Protein AF-A0AAP7NSY1-F1 (afdb_monomer_lite)

Foldseek 3Di:
DDDDDDDPDDCVVDPPVNVVVVVVVVVVVVVVVVVVVCVVVVVPPDDDDDPDDDDDD

pLDDT: mean 80.37, std 14.8, range [43.75, 96.94]

Radius of gyration: 17.75 Å; chains: 1; bounding box: 35×28×40 Å

Sequence (57 aa):
MEKTVLTSLPADRYKAKEVEELYHSRWEIEVGFRNLKSSMLNNALVLRSRKVEQTYL

Organism: Escherichia coli (NCBI:txid562)

InterPro domains:
  IPR002559 Transposase IS4-like domain [PF01609] (7-49)
  IPR012337 Ribonuclease H-like superfamily [SSF53098] (5-44)

Structure (mmCIF, N/CA/C/O backbone):
data_AF-A0AAP7NSY1-F1
#
_entry.id   AF-A0AAP7NSY1-F1
#
loop_
_atom_site.group_PDB
_atom_site.id
_atom_site.type_symbol
_atom_site.label_atom_id
_atom_site.label_alt_id
_atom_site.label_comp_id
_atom_site.label_asym_id
_atom_site.label_entity_id
_atom_site.label_seq_id
_atom_site.pdbx_PDB_ins_code
_atom_site.Cartn_x
_atom_site.Cartn_y
_atom_site.Cartn_z
_atom_site.occupancy
_atom_site.B_iso_or_equiv
_atom_site.auth_seq_id
_atom_site.auth_comp_id
_atom_site.auth_asym_id
_atom_site.auth_atom_id
_atom_site.pdbx_PDB_model_num
ATOM 1 N N . MET A 1 1 ? 1.491 16.451 1.981 1.00 66.69 1 MET A N 1
ATOM 2 C CA . MET A 1 1 ? 0.141 16.174 1.449 1.00 66.69 1 MET A CA 1
ATOM 3 C C . MET A 1 1 ? -0.445 15.059 2.278 1.00 66.69 1 MET A C 1
ATOM 5 O O . MET A 1 1 ? 0.208 14.030 2.404 1.00 66.69 1 MET A O 1
ATOM 9 N N . GLU A 1 2 ? -1.615 15.282 2.857 1.00 76.69 2 GLU A N 1
ATOM 10 C CA . GLU A 1 2 ? -2.394 14.223 3.495 1.00 76.69 2 GLU A CA 1
ATOM 11 C C . GLU A 1 2 ? -2.856 13.225 2.421 1.00 76.69 2 GLU A C 1
ATOM 13 O O . GLU A 1 2 ? -3.191 13.626 1.303 1.00 76.69 2 GLU A O 1
ATOM 18 N N . LYS A 1 3 ? -2.791 11.925 2.720 1.00 81.56 3 LYS A N 1
ATOM 19 C CA . LYS A 1 3 ? -3.218 10.855 1.813 1.00 81.56 3 LYS A CA 1
ATOM 20 C C . LYS A 1 3 ? -4.225 9.974 2.536 1.00 81.56 3 LYS A C 1
ATOM 22 O O . LYS A 1 3 ? -3.916 9.435 3.592 1.00 81.56 3 LYS A O 1
ATOM 27 N N . THR A 1 4 ? -5.388 9.785 1.927 1.00 91.12 4 THR A N 1
ATOM 28 C CA . THR A 1 4 ? -6.429 8.884 2.430 1.00 91.12 4 THR A CA 1
ATOM 29 C C . THR A 1 4 ? -6.385 7.576 1.651 1.00 91.12 4 THR A C 1
ATOM 31 O O . THR A 1 4 ? -6.395 7.587 0.419 1.00 91.12 4 THR A O 1
ATOM 34 N N . VAL A 1 5 ? -6.344 6.447 2.361 1.00 89.25 5 VAL A N 1
ATOM 35 C CA . VAL A 1 5 ? -6.409 5.101 1.774 1.00 89.25 5 VAL A CA 1
ATOM 36 C C . VAL A 1 5 ? -7.757 4.484 2.129 1.00 89.25 5 VAL A C 1
ATOM 38 O O . VAL A 1 5 ? -8.117 4.404 3.300 1.00 89.25 5 VAL A O 1
ATOM 41 N N . LEU A 1 6 ? -8.500 4.049 1.113 1.00 93.62 6 LEU A N 1
ATOM 42 C CA . LEU A 1 6 ? -9.737 3.289 1.280 1.00 93.62 6 LEU A CA 1
ATOM 43 C C . LEU A 1 6 ? -9.436 1.807 1.067 1.00 93.62 6 LEU A C 1
ATOM 45 O O . LEU A 1 6 ? -8.733 1.443 0.124 1.00 93.62 6 LEU A O 1
ATOM 49 N N . THR A 1 7 ? -9.963 0.954 1.939 1.00 93.44 7 THR A N 1
ATOM 50 C CA . THR A 1 7 ? -9.744 -0.492 1.880 1.00 93.44 7 THR A CA 1
ATOM 51 C C . THR A 1 7 ? -11.000 -1.247 2.297 1.00 93.44 7 THR A C 1
ATOM 53 O O . THR A 1 7 ? -11.785 -0.755 3.103 1.00 93.44 7 THR A O 1
ATOM 56 N N . SER A 1 8 ? -11.177 -2.451 1.757 1.00 95.56 8 SER A N 1
ATOM 57 C CA . SER A 1 8 ? -12.212 -3.402 2.178 1.00 95.56 8 SER A CA 1
ATOM 58 C C . SER A 1 8 ? -11.717 -4.379 3.252 1.00 95.56 8 SER A C 1
ATOM 60 O O . SER A 1 8 ? -12.418 -5.333 3.581 1.00 95.56 8 SER A O 1
ATOM 62 N N . LEU A 1 9 ? -10.490 -4.201 3.755 1.00 95.62 9 LEU A N 1
ATOM 63 C CA . LEU A 1 9 ? -9.938 -5.046 4.809 1.00 95.62 9 LEU A CA 1
ATOM 64 C C . LEU A 1 9 ? -10.694 -4.827 6.136 1.00 95.62 9 LEU A C 1
ATOM 66 O O . LEU A 1 9 ? -10.962 -3.678 6.492 1.00 95.62 9 LEU A O 1
ATOM 70 N N . PRO A 1 10 ? -11.019 -5.898 6.884 1.00 96.50 10 PRO A N 1
ATOM 71 C CA . PRO A 1 10 ? -11.721 -5.787 8.162 1.00 96.50 10 PRO A CA 1
ATOM 72 C C . PRO A 1 10 ? -10.920 -4.996 9.208 1.00 96.50 10 PRO A C 1
ATOM 74 O O . PRO A 1 10 ? -9.772 -5.331 9.505 1.00 96.50 10 PRO A O 1
ATOM 77 N N . ALA A 1 11 ? -11.529 -3.956 9.782 1.00 94.00 11 ALA A N 1
ATOM 78 C CA . ALA A 1 11 ? -10.864 -3.048 10.724 1.00 94.00 11 ALA A CA 1
ATOM 79 C C . ALA A 1 11 ? -10.575 -3.677 12.101 1.00 94.00 11 ALA A C 1
ATOM 81 O O . ALA A 1 11 ? -9.691 -3.220 12.820 1.00 94.00 11 ALA A O 1
ATOM 82 N N . ASP A 1 12 ? -11.309 -4.728 12.468 1.00 96.25 12 ASP A N 1
ATOM 83 C CA . ASP A 1 12 ? -11.087 -5.531 13.675 1.00 96.25 12 ASP A CA 1
ATOM 84 C C . ASP A 1 12 ? -9.818 -6.391 13.584 1.00 96.25 12 ASP A C 1
ATOM 86 O O . ASP A 1 12 ? -9.231 -6.753 14.604 1.00 96.25 12 ASP A O 1
ATOM 90 N N . ARG A 1 13 ? -9.381 -6.696 12.358 1.00 96.94 13 ARG A N 1
ATOM 91 C CA . ARG A 1 13 ? -8.241 -7.570 12.081 1.00 96.94 13 ARG A CA 1
ATOM 92 C C . ARG A 1 13 ? -6.997 -6.829 11.603 1.00 96.94 13 ARG A C 1
ATOM 94 O O . ARG A 1 13 ? -5.897 -7.309 11.860 1.00 96.94 13 ARG A O 1
ATOM 101 N N . TYR A 1 14 ? -7.157 -5.700 10.917 1.00 95.62 14 TYR A N 1
ATOM 102 C CA . TYR A 1 14 ? -6.051 -4.959 10.311 1.00 95.62 14 TYR A CA 1
ATOM 103 C C . TYR A 1 14 ? -6.042 -3.514 10.788 1.00 95.62 14 TYR A C 1
ATOM 105 O O . TYR A 1 14 ? -6.990 -2.757 10.566 1.00 95.62 14 TYR A O 1
ATOM 113 N N . LYS A 1 15 ? -4.944 -3.107 11.424 1.00 95.94 15 LYS A N 1
ATOM 114 C CA . LYS A 1 15 ? -4.775 -1.735 11.901 1.00 95.94 15 LYS A CA 1
ATOM 115 C C . LYS A 1 15 ? -4.463 -0.806 10.732 1.00 95.94 15 LYS A C 1
ATOM 117 O O . LYS A 1 15 ? -3.804 -1.192 9.770 1.00 95.94 15 LYS A O 1
ATOM 122 N N . ALA A 1 16 ? -4.848 0.464 10.864 1.00 93.56 16 ALA A N 1
ATOM 123 C CA . ALA A 1 16 ? -4.608 1.483 9.839 1.00 93.56 16 ALA A CA 1
ATOM 124 C C . ALA A 1 16 ? -3.134 1.564 9.396 1.00 93.56 16 ALA A C 1
ATOM 126 O O . ALA A 1 16 ? -2.863 1.679 8.206 1.00 93.56 16 ALA A O 1
ATOM 127 N N . LYS A 1 17 ? -2.192 1.423 10.337 1.00 93.00 17 LYS A N 1
ATOM 128 C CA . LYS A 1 17 ? -0.752 1.434 10.045 1.00 93.00 17 LYS A CA 1
ATOM 129 C C . LYS A 1 17 ? -0.304 0.257 9.168 1.00 93.00 17 LYS A C 1
ATOM 131 O O . LYS A 1 17 ? 0.518 0.435 8.282 1.00 93.00 17 LYS A O 1
ATOM 136 N N . GLU A 1 18 ? -0.873 -0.929 9.366 1.00 94.19 18 GLU A N 1
ATOM 137 C CA . GLU A 1 18 ? -0.548 -2.107 8.547 1.00 94.19 18 GLU A CA 1
ATOM 138 C C . GLU A 1 18 ? -1.084 -1.943 7.117 1.00 94.19 18 GLU A C 1
ATOM 140 O O . GLU A 1 18 ? -0.429 -2.318 6.147 1.00 94.19 18 GLU A O 1
ATOM 145 N N . VAL A 1 19 ? -2.263 -1.327 6.971 1.00 93.88 19 VAL A N 1
ATOM 146 C CA . VAL A 1 19 ?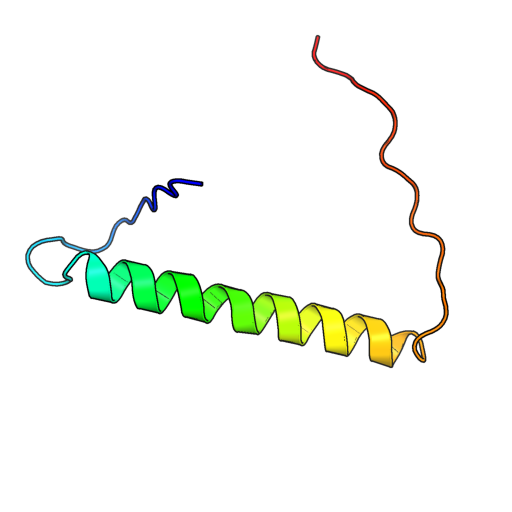 -2.841 -0.982 5.662 1.00 93.88 19 VAL A CA 1
ATOM 147 C C . VAL A 1 19 ? -2.014 0.100 4.960 1.00 93.88 19 VAL A C 1
ATOM 149 O O . VAL A 1 19 ? -1.803 0.019 3.750 1.00 93.88 19 VAL A O 1
ATOM 152 N N . GLU A 1 20 ? -1.534 1.098 5.703 1.00 92.25 20 GLU A N 1
ATOM 153 C CA . GLU A 1 20 ? -0.637 2.141 5.200 1.00 92.25 20 GLU A CA 1
ATOM 154 C C . GLU A 1 20 ? 0.679 1.541 4.688 1.00 92.25 20 GLU A C 1
ATOM 156 O O . GLU A 1 20 ? 1.066 1.801 3.548 1.00 92.25 20 GLU A O 1
ATOM 161 N N . GLU A 1 21 ? 1.335 0.700 5.489 1.00 92.19 21 GLU A N 1
ATOM 162 C CA . GLU A 1 21 ? 2.580 0.018 5.116 1.00 92.19 21 GLU A CA 1
ATOM 163 C C . GLU A 1 21 ? 2.384 -0.862 3.874 1.00 92.19 21 GLU A C 1
ATOM 165 O O . GLU A 1 21 ? 3.151 -0.759 2.914 1.00 92.19 21 GLU A O 1
ATOM 170 N N . LEU A 1 22 ? 1.297 -1.640 3.822 1.00 91.62 22 LEU A N 1
ATOM 171 C CA . LEU A 1 22 ? 0.938 -2.436 2.647 1.00 91.62 22 LEU A CA 1
ATOM 172 C C . LEU A 1 22 ? 0.740 -1.562 1.397 1.00 91.62 22 LEU A C 1
ATOM 174 O O . LEU A 1 22 ? 1.194 -1.904 0.301 1.00 91.62 22 LEU A O 1
ATOM 178 N N . TYR A 1 23 ? 0.067 -0.418 1.542 1.00 90.06 23 TYR A N 1
ATOM 179 C CA . TYR A 1 23 ? -0.143 0.512 0.437 1.00 90.06 23 TYR A CA 1
ATOM 180 C C . TYR A 1 23 ? 1.159 1.194 -0.005 1.00 90.06 23 TYR A C 1
ATOM 182 O O . TYR A 1 23 ? 1.317 1.498 -1.189 1.00 90.06 23 TYR A O 1
ATOM 190 N N . HIS A 1 24 ? 2.114 1.392 0.906 1.00 87.25 24 HIS A N 1
ATOM 191 C CA . HIS A 1 24 ? 3.460 1.847 0.570 1.00 87.25 24 HIS A CA 1
ATOM 192 C C . HIS A 1 24 ? 4.230 0.814 -0.254 1.00 87.25 24 HIS A C 1
ATOM 194 O O . HIS A 1 24 ? 4.826 1.190 -1.264 1.00 87.25 24 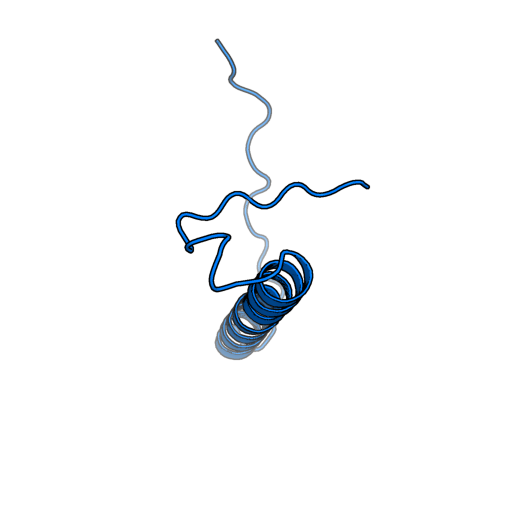HIS A O 1
ATOM 200 N N . SER A 1 25 ? 4.148 -0.477 0.084 1.00 88.00 25 SER A N 1
ATOM 201 C CA . SER A 1 25 ? 4.791 -1.549 -0.693 1.00 88.00 25 SER A CA 1
ATOM 202 C C . SER A 1 25 ? 4.293 -1.620 -2.143 1.00 88.00 25 SER A C 1
ATOM 204 O O . SER A 1 25 ? 5.039 -1.998 -3.045 1.00 88.00 25 SER A O 1
ATOM 206 N N . ARG A 1 26 ? 3.061 -1.171 -2.428 1.00 87.69 26 ARG A N 1
ATOM 207 C CA . ARG A 1 26 ? 2.546 -1.047 -3.807 1.00 87.69 26 ARG A CA 1
ATOM 208 C C . ARG A 1 26 ? 3.417 -0.139 -4.684 1.00 87.69 26 ARG A C 1
ATOM 210 O O . ARG A 1 26 ? 3.537 -0.387 -5.883 1.00 87.69 26 ARG A O 1
ATOM 217 N N . TRP A 1 27 ? 4.023 0.905 -4.114 1.00 83.31 27 TRP A N 1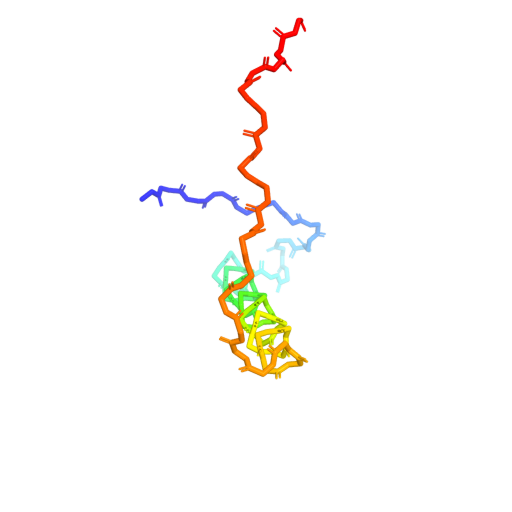
ATOM 218 C CA . TRP A 1 27 ? 4.873 1.836 -4.864 1.00 83.31 27 TRP A CA 1
ATOM 219 C C . TRP A 1 27 ? 6.127 1.157 -5.426 1.00 83.31 27 TRP A C 1
ATOM 221 O O . TRP A 1 27 ? 6.570 1.490 -6.525 1.00 83.31 27 TRP A O 1
ATOM 231 N N . GLU A 1 28 ? 6.674 0.164 -4.726 1.00 83.12 28 GLU A N 1
ATOM 232 C CA . GLU A 1 28 ? 7.860 -0.573 -5.176 1.00 83.12 28 GLU A CA 1
ATOM 233 C C . GLU A 1 28 ? 7.606 -1.300 -6.501 1.00 83.12 28 GLU A C 1
ATOM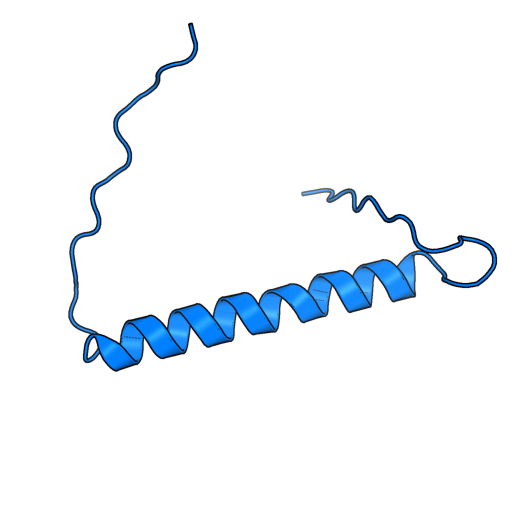 235 O O . GLU A 1 28 ? 8.461 -1.308 -7.388 1.00 83.12 28 GLU A O 1
ATOM 240 N N . ILE A 1 29 ? 6.389 -1.820 -6.690 1.00 84.06 29 ILE A N 1
ATOM 241 C CA . ILE A 1 29 ? 5.962 -2.449 -7.945 1.00 84.06 29 ILE A CA 1
ATOM 242 C C . ILE A 1 29 ? 5.942 -1.418 -9.083 1.00 84.06 29 ILE A C 1
ATOM 244 O O . ILE A 1 29 ? 6.433 -1.689 -10.181 1.00 84.06 29 ILE A O 1
ATOM 248 N N . GLU A 1 30 ? 5.419 -0.213 -8.836 1.00 86.88 30 GLU A N 1
ATOM 249 C CA . GLU A 1 30 ? 5.401 0.865 -9.834 1.00 86.88 30 GLU A CA 1
ATOM 250 C C . GLU A 1 30 ? 6.820 1.294 -10.242 1.00 86.88 30 GLU A C 1
ATOM 252 O O . GLU A 1 30 ? 7.090 1.516 -11.429 1.00 86.88 30 GLU A O 1
ATOM 257 N N . VAL A 1 31 ? 7.740 1.370 -9.275 1.00 86.38 31 VAL A N 1
ATOM 258 C CA . VAL A 1 31 ? 9.165 1.644 -9.516 1.00 86.38 31 VAL A CA 1
ATOM 259 C C . VAL A 1 31 ? 9.803 0.521 -10.336 1.00 86.38 31 VAL A C 1
ATOM 261 O O . VAL A 1 31 ? 10.467 0.800 -11.336 1.00 86.38 31 VAL A O 1
ATOM 264 N N . GLY A 1 32 ? 9.549 -0.740 -9.983 1.00 85.19 32 GLY A N 1
ATOM 265 C CA . GLY A 1 32 ? 10.038 -1.903 -10.723 1.00 85.19 32 GLY A CA 1
ATOM 266 C C . GLY A 1 32 ? 9.590 -1.894 -12.186 1.00 85.19 32 GLY A C 1
ATOM 267 O O . GLY A 1 32 ? 10.417 -2.000 -13.093 1.00 85.19 32 GLY A O 1
ATOM 268 N N . PHE A 1 33 ? 8.299 -1.662 -12.446 1.00 86.88 33 PHE A N 1
ATOM 269 C CA . PHE A 1 33 ? 7.783 -1.559 -13.815 1.00 86.88 33 PHE A CA 1
ATOM 270 C C . PHE A 1 33 ? 8.346 -0.366 -14.584 1.00 86.88 33 PHE A C 1
ATOM 272 O O . PHE A 1 33 ? 8.547 -0.462 -15.796 1.00 86.88 33 PHE A O 1
ATOM 279 N N . ARG A 1 34 ? 8.589 0.768 -13.918 1.00 84.75 34 ARG A N 1
ATOM 280 C CA . ARG A 1 34 ? 9.246 1.921 -14.544 1.00 84.75 34 ARG A CA 1
ATOM 281 C C . ARG A 1 34 ? 10.656 1.556 -14.993 1.00 84.75 34 ARG A C 1
ATOM 283 O O . ARG A 1 34 ? 10.993 1.816 -16.145 1.00 84.75 34 ARG A O 1
ATOM 290 N N . ASN A 1 35 ? 11.432 0.919 -14.121 1.00 83.50 35 ASN A N 1
ATOM 291 C CA . ASN A 1 35 ? 12.805 0.514 -14.411 1.00 83.50 35 ASN A CA 1
ATOM 292 C C . ASN A 1 35 ? 12.861 -0.526 -15.535 1.00 83.50 35 ASN A C 1
ATOM 294 O O . ASN A 1 35 ? 13.635 -0.359 -16.474 1.00 83.50 35 ASN A O 1
ATOM 298 N N . LEU A 1 36 ? 11.983 -1.535 -15.498 1.00 86.44 36 LEU A N 1
ATOM 299 C CA . LEU A 1 36 ? 11.872 -2.550 -16.548 1.00 86.44 36 LEU A CA 1
ATOM 300 C C . LEU A 1 36 ? 11.567 -1.913 -17.911 1.00 86.44 36 LEU A C 1
ATOM 302 O O . LEU A 1 36 ? 12.255 -2.186 -18.889 1.00 86.44 36 LEU A O 1
ATOM 306 N N . LYS A 1 37 ? 10.569 -1.023 -17.978 1.00 84.75 37 LYS A N 1
ATOM 307 C CA . LYS A 1 37 ? 10.187 -0.345 -19.228 1.00 84.75 37 LYS A CA 1
ATOM 308 C C . LYS A 1 37 ? 11.298 0.563 -19.753 1.00 84.75 37 LYS A C 1
ATOM 310 O O . LYS A 1 37 ? 11.524 0.585 -20.957 1.00 84.75 37 LYS A O 1
ATOM 315 N N . SER A 1 38 ? 11.986 1.299 -18.879 1.00 79.00 38 SER A N 1
ATOM 316 C CA . SER A 1 38 ? 13.136 2.120 -19.281 1.00 79.00 38 SER A CA 1
ATOM 317 C C . SER A 1 38 ? 14.280 1.257 -19.820 1.00 79.00 38 SER A C 1
ATOM 319 O O . SER A 1 38 ? 14.803 1.550 -20.891 1.00 79.00 38 SER A O 1
ATOM 321 N N . SER A 1 39 ? 14.607 0.151 -19.144 1.00 80.81 39 SER A N 1
ATOM 322 C CA . SER A 1 39 ? 15.646 -0.788 -19.581 1.00 80.81 39 SER A CA 1
ATOM 323 C C . SER A 1 39 ? 15.304 -1.467 -20.912 1.00 80.81 39 SER A C 1
ATOM 325 O O . SER A 1 39 ? 16.162 -1.533 -21.786 1.00 80.81 39 SER A O 1
ATOM 327 N N . MET A 1 40 ? 14.051 -1.890 -21.118 1.00 84.75 40 MET A N 1
ATOM 328 C CA . MET A 1 40 ? 13.575 -2.454 -22.393 1.00 84.75 40 MET A CA 1
ATOM 329 C C . MET A 1 40 ? 13.703 -1.474 -23.565 1.00 84.75 40 MET A C 1
ATOM 331 O O . MET A 1 40 ? 13.868 -1.892 -24.706 1.00 84.75 40 MET A O 1
ATOM 335 N N . LEU A 1 41 ? 13.651 -0.170 -23.288 1.00 78.12 41 LEU A N 1
ATOM 336 C CA . LEU A 1 41 ? 13.869 0.888 -24.274 1.00 78.12 41 LEU A CA 1
ATOM 337 C C . LEU A 1 41 ? 15.352 1.275 -24.394 1.00 78.12 41 LEU A C 1
ATOM 339 O O . LEU A 1 41 ? 15.655 2.311 -24.972 1.00 78.12 41 LEU A O 1
ATOM 343 N N . ASN A 1 42 ? 16.278 0.488 -23.831 1.00 77.81 42 ASN A N 1
ATOM 344 C CA . ASN A 1 42 ? 17.708 0.796 -23.729 1.00 77.81 42 ASN A CA 1
ATOM 345 C C . ASN A 1 42 ? 17.984 2.181 -23.112 1.00 77.81 42 ASN A C 1
ATOM 347 O O . ASN A 1 42 ? 18.905 2.890 -23.514 1.00 77.81 42 ASN A O 1
ATOM 351 N N . ASN A 1 43 ? 17.122 2.604 -22.182 1.00 68.69 43 ASN A N 1
ATOM 352 C CA . ASN A 1 43 ? 17.083 3.954 -21.621 1.00 68.69 43 ASN A CA 1
ATOM 353 C C . ASN A 1 43 ? 17.018 5.071 -22.680 1.00 68.69 43 ASN A C 1
ATOM 355 O O . ASN A 1 43 ? 17.361 6.217 -22.390 1.00 68.69 43 ASN A O 1
ATOM 359 N N . ALA A 1 44 ? 16.577 4.755 -23.902 1.00 72.31 44 ALA A N 1
ATOM 360 C CA . ALA A 1 44 ? 16.408 5.730 -24.958 1.00 72.31 44 ALA A CA 1
ATOM 361 C C . ALA A 1 44 ? 15.424 6.801 -24.491 1.00 72.31 44 ALA A C 1
ATOM 363 O O . ALA A 1 44 ? 14.363 6.508 -23.928 1.00 72.31 44 ALA A O 1
ATOM 364 N N . LEU A 1 45 ? 15.783 8.061 -24.727 1.00 68.50 45 LEU A N 1
ATOM 365 C CA . LEU A 1 45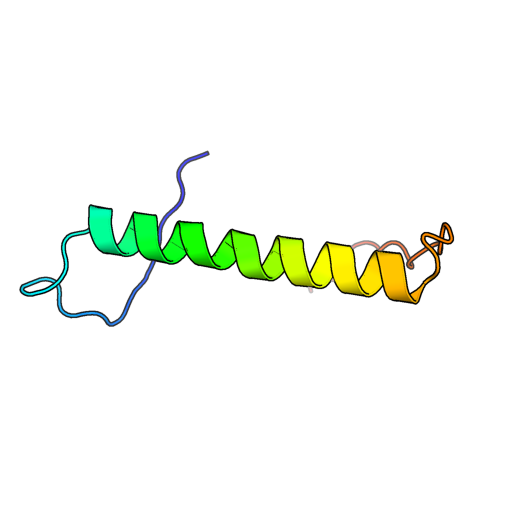 ? 14.942 9.191 -24.381 1.00 68.50 45 LEU A CA 1
ATOM 366 C C . LEU A 1 45 ? 13.761 9.247 -25.360 1.00 68.50 45 LEU A C 1
ATOM 368 O O . LEU A 1 45 ? 13.819 9.905 -26.395 1.00 68.50 45 LEU A O 1
ATOM 372 N N . VAL A 1 46 ? 12.691 8.511 -25.062 1.00 67.25 46 VAL A N 1
ATOM 373 C CA . VAL A 1 46 ? 11.493 8.497 -25.907 1.00 67.25 46 VAL A CA 1
ATOM 374 C C . VAL A 1 46 ? 10.561 9.617 -25.459 1.00 67.25 46 VAL A C 1
ATOM 376 O O . VAL A 1 46 ? 10.045 9.598 -24.337 1.00 67.25 46 VAL A O 1
ATOM 379 N N . LEU A 1 47 ? 10.336 10.599 -26.335 1.00 66.25 47 LEU A N 1
ATOM 380 C CA . LEU A 1 47 ? 9.325 11.637 -26.136 1.00 66.25 47 LEU A CA 1
ATOM 381 C C . LEU A 1 47 ? 7.949 10.968 -26.052 1.00 66.25 47 LEU A C 1
ATOM 383 O O . LEU A 1 47 ? 7.378 10.560 -27.061 1.00 66.25 47 LEU A O 1
ATOM 387 N N . ARG A 1 48 ? 7.404 10.836 -24.841 1.00 66.56 48 ARG A N 1
ATOM 388 C CA . ARG A 1 48 ? 6.001 10.452 -24.672 1.00 66.56 48 ARG A CA 1
ATOM 389 C C . ARG A 1 48 ? 5.146 11.692 -24.881 1.00 66.56 48 ARG A C 1
ATOM 391 O O . ARG A 1 48 ? 5.466 12.748 -24.337 1.00 66.56 48 ARG A O 1
ATOM 398 N N . SER A 1 49 ? 4.077 11.564 -25.663 1.00 63.28 49 SER A N 1
ATOM 399 C CA . SER A 1 49 ? 3.134 12.652 -25.922 1.00 63.28 49 SER A CA 1
ATOM 400 C C . SER A 1 49 ? 2.734 13.336 -24.613 1.00 63.28 49 SER A C 1
ATOM 402 O O . SER A 1 49 ? 2.225 12.679 -23.698 1.00 63.28 49 SER A O 1
ATOM 404 N N . ARG A 1 50 ? 2.955 14.653 -24.521 1.00 59.16 50 ARG A N 1
ATOM 405 C CA . ARG A 1 50 ? 2.331 15.472 -23.479 1.00 59.16 50 ARG A CA 1
ATOM 406 C C . ARG A 1 50 ? 0.824 15.321 -23.653 1.00 59.16 50 ARG A C 1
ATOM 408 O O . ARG A 1 50 ? 0.317 15.462 -24.762 1.00 59.16 50 ARG A O 1
ATOM 415 N N . LYS A 1 51 ? 0.132 14.945 -22.579 1.00 53.91 51 LYS A N 1
ATOM 416 C CA . LYS A 1 51 ? -1.326 14.827 -22.571 1.00 53.91 51 LYS A CA 1
ATOM 417 C C . LYS A 1 51 ? -1.902 16.166 -23.053 1.00 53.91 51 LYS A C 1
ATOM 419 O O . LYS A 1 51 ? -1.488 17.205 -22.544 1.00 53.91 51 LYS A O 1
ATOM 424 N N . VAL A 1 52 ? -2.773 16.108 -24.060 1.00 56.22 52 VAL A N 1
ATOM 425 C CA . VAL A 1 52 ? -3.514 17.251 -24.616 1.00 56.22 52 VAL A CA 1
ATOM 426 C C . VAL A 1 52 ? -4.164 18.041 -23.474 1.00 56.22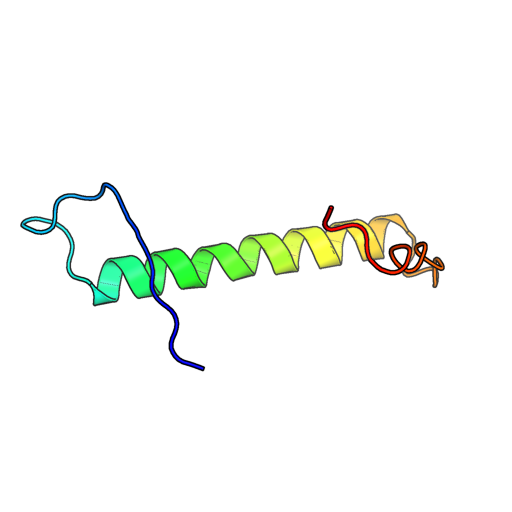 52 VAL A C 1
ATOM 428 O O . VAL A 1 52 ? -4.665 17.440 -22.519 1.00 56.22 52 VAL A O 1
ATOM 431 N N . GLU A 1 53 ? -4.091 19.371 -23.555 1.00 52.47 53 GLU A N 1
ATOM 432 C CA . GLU A 1 53 ? -4.775 20.289 -22.641 1.00 52.47 53 GLU A CA 1
ATOM 433 C C . GLU A 1 53 ? -6.274 19.953 -22.543 1.00 52.47 53 GLU A C 1
ATOM 435 O O . GLU A 1 53 ? -6.914 19.671 -23.546 1.00 52.47 53 GLU A O 1
ATOM 440 N N . GLN A 1 54 ? -6.787 19.953 -21.309 1.00 49.78 54 GLN A N 1
ATOM 441 C CA . GLN A 1 54 ? -8.195 19.992 -20.882 1.00 49.78 54 GLN A CA 1
ATOM 442 C C . GLN A 1 54 ? -9.303 19.528 -21.855 1.00 49.78 54 GLN A C 1
ATOM 444 O O . GLN A 1 54 ? -9.655 20.217 -22.803 1.00 49.78 54 GLN A O 1
ATOM 449 N N . THR A 1 55 ? -10.052 18.506 -21.430 1.00 43.75 55 THR A N 1
ATOM 450 C CA . THR A 1 55 ? -11.507 18.435 -21.664 1.00 43.75 55 THR A CA 1
ATOM 451 C C . THR A 1 55 ? -12.183 17.921 -20.398 1.00 43.75 55 THR A C 1
ATOM 453 O O . THR A 1 55 ? -12.203 16.718 -20.146 1.00 43.75 55 THR A O 1
ATOM 456 N N . TYR A 1 56 ? -12.708 18.848 -19.598 1.00 46.09 56 TYR A N 1
ATOM 457 C CA . TYR A 1 56 ? -13.910 18.620 -18.802 1.00 46.09 56 TYR A CA 1
ATOM 458 C C . TYR A 1 56 ? -14.998 19.462 -19.481 1.00 46.09 56 TYR A C 1
ATOM 460 O O . TYR A 1 56 ? -14.852 20.683 -19.550 1.00 46.09 56 TYR A O 1
ATOM 468 N N . LEU A 1 57 ? -15.999 18.796 -20.060 1.00 48.59 57 LEU A N 1
ATOM 469 C CA . LEU A 1 57 ? -17.321 19.366 -20.327 1.00 48.59 57 LEU A CA 1
ATOM 470 C C . LEU A 1 57 ? -18.230 18.962 -19.168 1.00 48.59 57 LEU A C 1
ATOM 472 O O . LEU A 1 57 ? -18.054 17.815 -18.691 1.00 48.59 57 LEU A O 1
#

Secondary structure (DSSP, 8-state):
--------S-TTTS-HHHHHHHHHHHHHHHHHHHHHHHHHTTT----PPPPPS----